Protein AF-A0A929EYU0-F1 (afdb_monomer_lite)

Radius of gyration: 14.59 Å; chains: 1; bounding box: 28×22×39 Å

pLDDT: mean 95.3, std 6.89, range [55.84, 98.44]

Secondary structure (DSSP, 8-state):
--------HHHHHHHHTTS-HHHHSTTSHHHHHHHHHHHHHHHHHHHHHHHHHT-

Structure (mmCIF, N/CA/C/O backbone):
data_AF-A0A929EYU0-F1
#
_entry.id   AF-A0A929EYU0-F1
#
loop_
_atom_site.group_PDB
_atom_site.id
_atom_site.type_symbol
_atom_site.label_atom_id
_atom_site.label_alt_id
_atom_site.label_comp_id
_atom_site.label_asym_id
_atom_site.label_entity_id
_atom_site.label_seq_id
_atom_site.pdbx_PDB_ins_code
_atom_site.Cartn_x
_atom_site.Cartn_y
_atom_site.Cartn_z
_atom_site.occupancy
_atom_site.B_iso_or_equiv
_atom_site.auth_seq_id
_atom_site.auth_comp_id
_atom_site.auth_asym_id
_atom_site.auth_atom_id
_atom_site.pdbx_PDB_model_num
ATOM 1 N N . PHE A 1 1 ? -5.463 -9.795 11.337 1.00 92.06 1 PHE A N 1
ATOM 2 C CA . PHE A 1 1 ? -5.214 -9.917 9.887 1.00 92.06 1 PHE A CA 1
ATOM 3 C C . PHE A 1 1 ? -5.486 -8.585 9.182 1.00 92.06 1 PHE A C 1
ATOM 5 O O . PHE A 1 1 ? -6.420 -7.891 9.591 1.00 92.06 1 PHE A O 1
ATOM 12 N N . LEU A 1 2 ? -4.650 -8.193 8.212 1.00 94.31 2 LEU A N 1
ATOM 13 C CA . LEU A 1 2 ? -4.763 -6.929 7.454 1.00 94.31 2 LEU A CA 1
ATOM 14 C C . LEU A 1 2 ? -4.879 -7.135 5.935 1.00 94.31 2 LEU A C 1
ATOM 16 O O . LEU A 1 2 ? -5.350 -6.231 5.258 1.00 94.31 2 LEU A O 1
ATOM 20 N N . GLY A 1 3 ? -4.488 -8.305 5.430 1.00 94.25 3 GLY A N 1
ATOM 21 C CA . GLY A 1 3 ? -4.454 -8.648 4.012 1.00 94.25 3 GLY A CA 1
ATOM 22 C C . GLY A 1 3 ? -3.208 -9.469 3.689 1.00 94.25 3 GLY A C 1
ATOM 23 O O . GLY A 1 3 ? -2.427 -9.799 4.585 1.00 94.25 3 GLY A O 1
ATOM 24 N N . GLU A 1 4 ? -3.034 -9.773 2.408 1.00 96.31 4 GLU A N 1
ATOM 25 C CA . GLU A 1 4 ? -1.930 -10.562 1.862 1.00 96.31 4 GLU A CA 1
ATOM 26 C C . GLU A 1 4 ? -1.296 -9.822 0.688 1.00 96.31 4 GLU A C 1
ATOM 28 O O . GLU A 1 4 ? -1.993 -9.186 -0.100 1.00 96.31 4 GLU A O 1
ATOM 33 N N . ILE A 1 5 ? 0.027 -9.925 0.568 1.00 95.62 5 ILE A N 1
ATOM 34 C CA . ILE A 1 5 ? 0.784 -9.417 -0.575 1.00 95.62 5 ILE A CA 1
ATOM 35 C C . ILE A 1 5 ? 1.290 -10.625 -1.369 1.00 95.62 5 ILE A C 1
ATOM 37 O O . ILE A 1 5 ? 1.968 -11.474 -0.783 1.00 95.62 5 ILE A O 1
ATOM 41 N N . PRO A 1 6 ? 1.006 -10.729 -2.678 1.00 95.44 6 PRO A N 1
ATOM 42 C CA . PRO A 1 6 ? 1.549 -11.809 -3.490 1.00 95.44 6 PRO A CA 1
ATOM 43 C C . PRO A 1 6 ? 3.065 -11.659 -3.640 1.00 95.44 6 PRO A C 1
ATOM 45 O O . PRO A 1 6 ? 3.585 -10.548 -3.769 1.00 95.44 6 PRO A O 1
ATOM 48 N N . LEU A 1 7 ? 3.780 -12.783 -3.699 1.00 96.12 7 LEU A N 1
ATOM 49 C CA . LEU A 1 7 ? 5.201 -12.775 -4.034 1.00 96.12 7 LEU A CA 1
ATOM 50 C C . LEU A 1 7 ? 5.360 -12.477 -5.531 1.00 96.12 7 LEU A C 1
ATOM 52 O O . LEU A 1 7 ? 5.238 -13.363 -6.374 1.00 96.12 7 LEU A O 1
ATOM 56 N N . ASN A 1 8 ? 5.594 -11.210 -5.857 1.00 97.12 8 ASN A N 1
ATOM 57 C CA . ASN A 1 8 ? 5.745 -10.728 -7.224 1.00 97.12 8 ASN A CA 1
ATOM 58 C C . ASN A 1 8 ? 7.074 -9.977 -7.371 1.00 97.12 8 ASN A C 1
ATOM 60 O O . ASN A 1 8 ? 7.414 -9.134 -6.540 1.00 97.12 8 ASN A O 1
ATOM 64 N N . ILE A 1 9 ? 7.824 -10.281 -8.433 1.00 97.25 9 ILE A N 1
ATOM 65 C CA . ILE A 1 9 ? 9.153 -9.703 -8.659 1.00 97.25 9 ILE A CA 1
ATOM 66 C C . ILE A 1 9 ? 9.117 -8.184 -8.863 1.00 97.25 9 ILE A C 1
ATOM 68 O O . ILE A 1 9 ? 10.003 -7.502 -8.358 1.00 97.25 9 ILE A O 1
ATOM 72 N N . GLY A 1 10 ? 8.060 -7.649 -9.483 1.00 95.94 10 GLY A N 1
ATOM 73 C CA . GLY A 1 10 ? 7.898 -6.213 -9.708 1.00 95.94 10 GLY A CA 1
ATOM 74 C C . GLY A 1 10 ? 7.801 -5.421 -8.405 1.00 95.94 10 GLY A C 1
ATOM 75 O O . GLY A 1 10 ? 8.311 -4.311 -8.319 1.00 95.94 10 GLY A O 1
ATOM 76 N N . ILE A 1 11 ? 7.252 -6.013 -7.335 1.00 97.06 11 ILE A N 1
ATOM 77 C CA . ILE A 1 11 ? 7.241 -5.378 -6.005 1.00 97.06 11 ILE A CA 1
ATOM 78 C C . ILE A 1 11 ? 8.675 -5.164 -5.509 1.00 97.06 11 ILE A C 1
ATOM 80 O O . ILE A 1 11 ? 9.001 -4.079 -5.028 1.00 97.06 11 ILE A O 1
ATOM 84 N N . ARG A 1 12 ? 9.523 -6.194 -5.640 1.00 96.75 12 ARG A N 1
ATOM 85 C CA . ARG A 1 12 ? 10.930 -6.140 -5.234 1.00 96.75 12 ARG A CA 1
ATOM 86 C C . ARG A 1 12 ? 11.706 -5.153 -6.098 1.00 96.75 12 ARG A C 1
ATOM 88 O O . ARG A 1 12 ? 12.377 -4.296 -5.551 1.00 96.75 12 ARG A O 1
ATOM 95 N N . GLU A 1 13 ? 11.581 -5.232 -7.419 1.00 97.81 13 GLU A N 1
ATOM 96 C CA . GLU A 1 13 ? 12.321 -4.366 -8.346 1.00 97.81 13 GLU A CA 1
ATOM 97 C C . GLU A 1 13 ? 11.964 -2.886 -8.174 1.00 97.81 13 GLU A C 1
ATOM 99 O O . GLU A 1 13 ? 12.857 -2.048 -8.073 1.00 97.81 13 GLU A O 1
ATOM 104 N N . CYS A 1 14 ? 10.674 -2.558 -8.058 1.00 97.12 14 CYS A N 1
ATOM 105 C CA . CYS A 1 14 ? 10.226 -1.198 -7.766 1.00 97.12 14 CYS A CA 1
ATOM 106 C C . CYS A 1 14 ? 10.717 -0.708 -6.392 1.00 97.12 14 CYS A C 1
ATOM 108 O O . CYS A 1 14 ? 11.123 0.446 -6.250 1.00 97.12 14 CYS A O 1
ATOM 110 N N . GLY A 1 15 ? 10.689 -1.577 -5.375 1.00 96.31 15 GLY A N 1
ATOM 111 C CA . GLY A 1 15 ? 11.192 -1.272 -4.034 1.00 96.31 15 GLY A CA 1
ATOM 112 C C . GLY A 1 15 ? 12.699 -1.008 -4.014 1.00 96.31 15 GLY A C 1
ATOM 113 O O . GLY A 1 15 ? 13.127 0.051 -3.560 1.00 96.31 15 GLY A O 1
ATOM 114 N N . ASP A 1 16 ? 13.484 -1.934 -4.567 1.00 97.62 16 ASP A N 1
ATOM 115 C CA . ASP A 1 16 ? 14.945 -1.847 -4.683 1.00 97.62 16 ASP A CA 1
ATOM 116 C C . ASP A 1 16 ? 15.364 -0.634 -5.536 1.00 97.62 16 ASP A C 1
ATOM 118 O O . ASP A 1 16 ? 16.358 0.028 -5.244 1.00 97.62 16 ASP A O 1
ATOM 122 N N . GLY A 1 17 ? 14.580 -0.302 -6.567 1.00 97.44 17 GLY A N 1
ATOM 123 C CA . GLY A 1 17 ? 14.788 0.855 -7.440 1.00 97.44 17 GLY A CA 1
ATOM 124 C C . GLY A 1 17 ? 14.380 2.205 -6.838 1.00 97.44 17 GLY A C 1
ATOM 125 O O . GLY A 1 17 ? 14.503 3.230 -7.507 1.00 97.44 17 GLY A O 1
ATOM 126 N N . GLY A 1 18 ? 13.867 2.237 -5.603 1.00 97.94 18 GLY A N 1
ATOM 127 C CA . GLY A 1 18 ? 13.491 3.472 -4.906 1.00 97.94 18 GLY A CA 1
ATOM 128 C C . GLY A 1 18 ? 12.201 4.135 -5.404 1.00 97.94 18 GLY A C 1
ATOM 129 O O . GLY A 1 18 ? 11.856 5.219 -4.939 1.00 97.94 18 GLY A O 1
ATOM 130 N N . THR A 1 19 ? 11.459 3.489 -6.308 1.00 97.94 19 THR A N 1
ATOM 131 C CA . THR A 1 19 ? 10.134 3.935 -6.767 1.00 97.94 19 THR A CA 1
ATOM 132 C C . THR A 1 19 ? 9.132 2.806 -6.529 1.00 97.94 19 THR A C 1
ATOM 134 O O . THR A 1 19 ? 8.870 2.025 -7.442 1.00 97.94 19 THR A O 1
ATOM 137 N N . PRO A 1 20 ? 8.585 2.673 -5.304 1.00 97.56 20 PRO A N 1
ATOM 138 C CA . PRO A 1 20 ? 7.737 1.544 -4.928 1.00 97.56 20 PRO A CA 1
ATOM 139 C C . PRO A 1 20 ? 6.541 1.354 -5.867 1.00 97.56 20 PRO A C 1
ATOM 141 O O . PRO A 1 20 ? 6.036 2.321 -6.433 1.00 97.56 20 PRO A O 1
ATOM 144 N N . ILE A 1 21 ? 6.020 0.125 -5.967 1.00 97.50 21 ILE A N 1
ATOM 145 C CA . ILE A 1 21 ? 4.961 -0.240 -6.932 1.00 97.50 21 ILE A CA 1
ATOM 146 C C . ILE A 1 21 ? 3.704 0.646 -6.837 1.00 97.50 21 ILE A C 1
ATOM 148 O O . ILE A 1 21 ? 3.073 0.941 -7.843 1.00 97.50 21 ILE A O 1
ATOM 152 N N . VAL A 1 22 ? 3.376 1.150 -5.640 1.00 97.81 22 VAL A N 1
ATOM 153 C CA . VAL A 1 22 ? 2.247 2.075 -5.407 1.00 97.81 22 VAL A CA 1
ATOM 154 C C . VAL A 1 22 ? 2.423 3.459 -6.046 1.00 97.81 22 VAL A C 1
ATOM 156 O O . VAL A 1 22 ? 1.431 4.172 -6.217 1.00 97.81 22 VAL A O 1
ATOM 159 N N . VAL A 1 23 ? 3.670 3.830 -6.358 1.00 98.12 23 VAL A N 1
ATOM 160 C CA . VAL A 1 23 ? 4.070 5.058 -7.060 1.00 98.12 23 VAL A CA 1
ATOM 161 C C . VAL A 1 23 ? 4.322 4.768 -8.537 1.00 98.12 23 VAL A C 1
ATOM 163 O O . VAL A 1 23 ? 3.827 5.507 -9.380 1.00 98.12 23 VAL A O 1
ATOM 166 N N . ALA A 1 24 ? 5.077 3.708 -8.846 1.00 97.88 24 ALA A N 1
ATOM 167 C CA . ALA A 1 24 ? 5.444 3.352 -10.217 1.00 97.88 24 ALA A CA 1
ATOM 168 C C . ALA A 1 24 ? 4.228 2.938 -11.061 1.00 97.88 24 ALA A C 1
ATOM 170 O O . ALA A 1 24 ? 4.098 3.357 -12.208 1.00 97.88 24 ALA A O 1
ATOM 171 N N . GLU A 1 25 ? 3.319 2.152 -10.479 1.00 97.44 25 GLU A N 1
ATOM 172 C CA . GLU A 1 25 ? 2.129 1.626 -11.149 1.00 97.44 25 GLU A CA 1
ATOM 173 C C . GLU A 1 25 ? 0.877 1.840 -10.282 1.00 97.44 25 GLU A C 1
ATOM 175 O O . GLU A 1 25 ? 0.321 0.886 -9.724 1.00 97.44 25 GLU A O 1
ATOM 180 N N . PRO A 1 26 ? 0.410 3.091 -10.142 1.00 97.81 26 PRO A N 1
ATOM 181 C CA . PRO A 1 26 ? -0.597 3.468 -9.150 1.00 97.81 26 PRO A CA 1
ATOM 182 C C . PRO A 1 26 ? -1.952 2.768 -9.327 1.00 97.81 26 PRO A C 1
ATOM 184 O O . PRO A 1 26 ? -2.651 2.556 -8.337 1.00 97.81 26 PRO A O 1
ATOM 187 N N . GLU A 1 27 ? -2.296 2.384 -10.557 1.00 97.69 27 GLU A N 1
ATOM 188 C CA . GLU A 1 27 ? -3.566 1.734 -10.907 1.00 97.69 27 GLU A CA 1
ATOM 189 C C . GLU A 1 27 ? -3.436 0.207 -11.050 1.00 97.69 27 GLU A C 1
ATOM 191 O O . GLU A 1 27 ? -4.393 -0.476 -11.417 1.00 97.69 27 GLU A O 1
ATOM 196 N N . SER A 1 28 ? -2.254 -0.358 -10.771 1.00 97.19 28 SER A N 1
ATOM 197 C CA . SER A 1 28 ? -2.053 -1.807 -10.837 1.00 97.19 28 SER A CA 1
ATOM 198 C C . SER A 1 28 ? -2.842 -2.539 -9.739 1.00 97.19 28 SER A C 1
ATOM 200 O O . SER A 1 28 ? -3.075 -1.998 -8.645 1.00 97.19 28 SER A O 1
ATOM 202 N N . PRO A 1 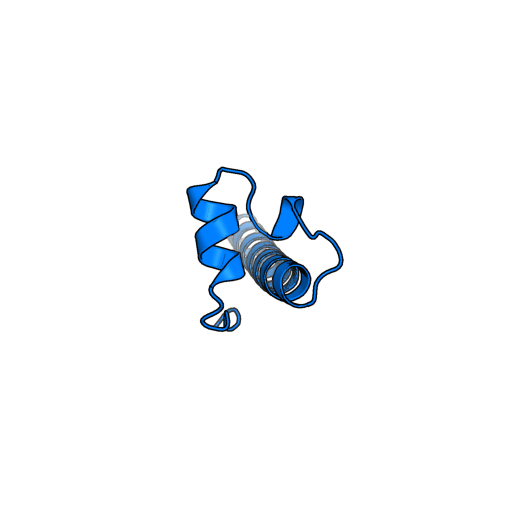29 ? -3.191 -3.822 -9.958 1.00 97.50 29 PRO A N 1
ATOM 203 C CA . PRO A 1 29 ? -3.739 -4.663 -8.898 1.00 97.50 29 PRO A CA 1
ATOM 204 C C . PRO A 1 29 ? -2.805 -4.749 -7.681 1.00 97.50 29 PRO A C 1
ATOM 206 O O . PRO A 1 29 ? -3.268 -4.749 -6.545 1.00 97.50 29 PRO A O 1
ATOM 209 N N . LEU A 1 30 ? -1.484 -4.754 -7.903 1.00 97.44 30 LEU A N 1
ATOM 210 C CA . LEU A 1 30 ? -0.482 -4.804 -6.836 1.00 97.44 30 LEU A CA 1
ATOM 211 C C . LEU A 1 30 ? -0.515 -3.540 -5.969 1.00 97.44 30 LEU A C 1
ATOM 213 O O . LEU A 1 30 ? -0.548 -3.639 -4.742 1.00 97.44 30 LEU A O 1
ATOM 217 N N . ALA A 1 31 ? -0.561 -2.357 -6.587 1.00 98.06 31 ALA A N 1
ATOM 218 C CA . ALA A 1 31 ? -0.689 -1.095 -5.865 1.00 98.06 31 ALA A CA 1
ATOM 219 C C . ALA A 1 31 ? -2.002 -1.016 -5.077 1.00 98.06 31 ALA A C 1
ATOM 221 O O . ALA A 1 31 ? -2.014 -0.571 -3.927 1.00 98.06 31 ALA A O 1
ATOM 222 N N . THR A 1 32 ? -3.095 -1.492 -5.675 1.00 97.94 32 THR A N 1
ATOM 223 C CA . THR A 1 32 ? -4.416 -1.541 -5.038 1.00 97.94 32 THR A CA 1
ATOM 224 C C . THR A 1 32 ? -4.396 -2.368 -3.752 1.00 97.94 32 THR A C 1
ATOM 226 O O . THR A 1 32 ? -4.851 -1.881 -2.718 1.00 97.94 32 THR A O 1
ATOM 229 N N . ILE A 1 33 ? -3.772 -3.552 -3.762 1.00 97.88 33 ILE A N 1
ATOM 230 C CA . ILE A 1 33 ? -3.654 -4.408 -2.569 1.00 97.88 33 ILE A CA 1
ATOM 231 C C . ILE A 1 33 ? -2.945 -3.666 -1.420 1.00 97.88 33 ILE A C 1
ATOM 233 O O . ILE A 1 33 ? -3.443 -3.649 -0.292 1.00 97.88 33 ILE A O 1
ATOM 237 N N . PHE A 1 34 ? -1.812 -3.005 -1.690 1.00 98.06 34 PHE A N 1
ATOM 238 C CA . PHE A 1 34 ? -1.111 -2.213 -0.670 1.00 98.06 34 PHE A CA 1
ATOM 239 C C . PHE A 1 34 ? -1.980 -1.071 -0.126 1.00 98.06 34 PHE A C 1
ATOM 241 O O . PHE A 1 34 ? -2.026 -0.854 1.088 1.00 98.06 34 PHE A O 1
ATOM 248 N N . ARG A 1 35 ? -2.693 -0.352 -1.005 1.00 98.06 35 ARG A N 1
ATOM 249 C CA . ARG A 1 35 ? -3.599 0.738 -0.606 1.00 98.06 35 ARG A CA 1
ATOM 250 C C . ARG A 1 35 ? -4.734 0.227 0.280 1.00 98.06 35 ARG A C 1
ATOM 252 O O . ARG A 1 35 ? -5.070 0.885 1.261 1.00 98.06 35 ARG A O 1
ATOM 259 N N . ASP A 1 36 ? -5.302 -0.934 -0.014 1.00 98.25 36 ASP A N 1
ATOM 260 C CA . ASP A 1 36 ? -6.423 -1.484 0.752 1.00 98.25 36 ASP A CA 1
ATOM 261 C C . ASP A 1 36 ? -5.999 -2.004 2.131 1.00 98.25 36 ASP A C 1
ATOM 263 O O . ASP A 1 36 ? -6.705 -1.787 3.125 1.00 98.25 36 ASP A O 1
ATOM 267 N N . ILE 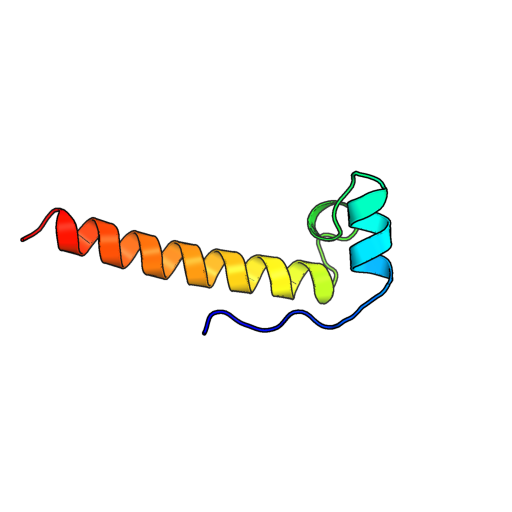A 1 37 ? -4.797 -2.579 2.234 1.00 98.44 37 ILE A N 1
ATOM 268 C CA . ILE A 1 37 ? -4.167 -2.907 3.521 1.00 98.44 37 ILE A CA 1
ATOM 269 C C . ILE A 1 37 ? -3.949 -1.632 4.345 1.00 98.44 37 ILE A C 1
ATOM 271 O O . ILE A 1 37 ? -4.311 -1.588 5.524 1.00 98.44 37 ILE A O 1
ATOM 275 N N . ALA A 1 38 ? -3.409 -0.576 3.728 1.00 98.31 38 ALA A N 1
ATOM 276 C CA . ALA A 1 38 ? -3.161 0.699 4.397 1.00 98.31 38 ALA A CA 1
ATOM 277 C C . ALA A 1 38 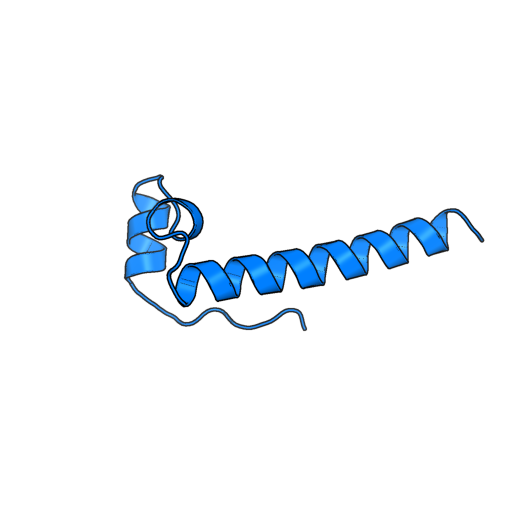? -4.460 1.361 4.892 1.00 98.31 38 ALA A C 1
ATOM 279 O O . ALA A 1 38 ? -4.524 1.791 6.044 1.00 98.31 38 ALA A O 1
ATOM 280 N N . LYS A 1 39 ? -5.524 1.379 4.076 1.00 98.06 39 LYS A N 1
ATOM 281 C CA . LYS A 1 39 ? -6.857 1.869 4.481 1.00 98.06 39 LYS A CA 1
ATOM 282 C C . LYS A 1 39 ? -7.406 1.083 5.670 1.00 98.06 39 LYS A C 1
ATOM 284 O O . LYS A 1 39 ? -7.883 1.674 6.638 1.00 98.06 39 LYS A O 1
ATOM 289 N N . SER A 1 40 ? -7.305 -0.244 5.619 1.00 97.69 40 SER A N 1
ATOM 290 C CA . SER A 1 40 ? -7.771 -1.126 6.694 1.00 97.69 40 SER A CA 1
ATOM 291 C C . SER A 1 40 ? -7.015 -0.889 8.002 1.00 97.69 40 SER A C 1
ATOM 293 O O . SER A 1 40 ? -7.618 -0.893 9.077 1.00 97.69 40 SER A O 1
ATOM 295 N N . LEU A 1 41 ? -5.700 -0.665 7.928 1.00 98.25 41 LEU A N 1
ATOM 296 C CA . LEU A 1 41 ? -4.881 -0.299 9.081 1.00 98.25 41 LEU A CA 1
ATOM 297 C C . LEU A 1 41 ? -5.286 1.070 9.642 1.00 98.25 41 LEU A C 1
ATOM 299 O O . LEU A 1 41 ? -5.535 1.178 10.841 1.00 98.25 41 LEU A O 1
ATOM 303 N N . ALA A 1 42 ? -5.411 2.085 8.785 1.00 98.25 42 ALA A N 1
ATOM 304 C CA . ALA A 1 42 ? -5.783 3.439 9.188 1.00 98.25 42 ALA A CA 1
ATOM 305 C C . ALA A 1 42 ? -7.140 3.474 9.910 1.00 98.25 42 ALA A C 1
ATOM 307 O O . ALA A 1 42 ? -7.259 4.090 10.968 1.00 98.25 42 ALA A O 1
ATOM 308 N N . ALA A 1 43 ? -8.139 2.747 9.398 1.00 97.31 43 ALA A N 1
ATOM 309 C CA . ALA A 1 43 ? -9.443 2.624 10.046 1.00 97.31 43 ALA A CA 1
ATOM 310 C C . ALA A 1 43 ? -9.336 2.010 11.453 1.00 97.31 43 ALA A C 1
ATOM 312 O O . ALA A 1 43 ? -9.924 2.525 12.403 1.00 97.31 43 ALA A O 1
ATOM 313 N N . LYS A 1 44 ? -8.550 0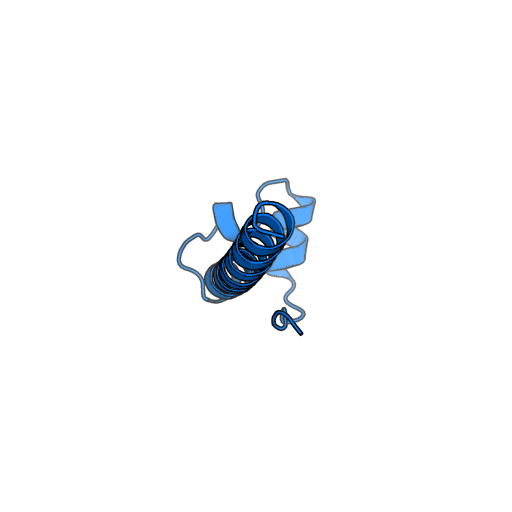.936 11.618 1.00 96.81 44 LYS A N 1
ATOM 314 C CA . LYS A 1 44 ? -8.355 0.286 12.926 1.00 96.81 44 LYS A CA 1
ATOM 315 C C . LYS A 1 44 ? -7.670 1.209 13.932 1.00 96.81 44 LYS A C 1
ATOM 317 O O . LYS A 1 44 ? -8.135 1.294 15.065 1.00 96.81 44 LYS A O 1
ATOM 322 N N . VAL A 1 45 ? -6.617 1.912 13.510 1.00 97.56 45 VAL A N 1
ATOM 323 C CA . VAL A 1 45 ? -5.893 2.874 14.357 1.00 97.56 45 VAL A CA 1
ATOM 324 C C . VAL A 1 45 ? -6.800 4.037 14.753 1.00 97.56 45 VAL A C 1
ATOM 326 O O . VAL A 1 45 ? -6.844 4.402 15.922 1.00 97.56 45 VAL A O 1
ATOM 329 N N . SER A 1 46 ? -7.587 4.573 13.815 1.00 97.44 46 SER A N 1
ATOM 330 C CA . SER A 1 46 ? -8.543 5.650 14.095 1.00 97.44 46 SER A CA 1
ATOM 331 C C . SER A 1 46 ? -9.584 5.240 15.142 1.00 97.44 46 SER A C 1
ATOM 333 O O . SER A 1 46 ? -9.820 5.977 16.097 1.00 97.44 46 SER A O 1
ATOM 335 N N . ILE A 1 47 ? -10.156 4.037 15.016 1.00 96.62 47 ILE A N 1
ATOM 336 C CA . ILE A 1 47 ? -11.113 3.503 15.994 1.00 96.62 47 ILE A CA 1
ATOM 337 C C . ILE A 1 47 ? -10.451 3.312 17.364 1.00 96.62 47 ILE A C 1
ATOM 339 O O . ILE A 1 47 ? -11.075 3.605 18.382 1.00 96.62 47 ILE A O 1
ATOM 343 N N . GLN A 1 48 ? -9.215 2.806 17.411 1.00 95.88 48 GLN A N 1
ATOM 344 C CA . GLN A 1 48 ? -8.490 2.620 18.670 1.00 95.88 48 GLN A CA 1
ATOM 345 C C . GLN A 1 48 ? -8.191 3.953 19.360 1.00 95.88 48 GLN A C 1
ATOM 347 O O . GLN A 1 48 ? -8.568 4.112 20.517 1.00 95.88 48 GLN A O 1
ATOM 352 N N . GLY A 1 49 ? -7.630 4.930 18.645 1.00 95.44 49 GLY A N 1
ATOM 353 C CA . GLY A 1 49 ? -7.338 6.248 19.214 1.00 95.44 49 GLY A CA 1
ATOM 354 C C . GLY A 1 49 ? -8.597 6.987 19.684 1.00 95.44 49 GLY A C 1
ATOM 355 O O . GLY A 1 49 ? -8.588 7.630 20.733 1.00 95.44 49 GLY A O 1
ATOM 356 N N . PHE A 1 50 ? -9.717 6.844 18.963 1.00 95.38 50 PHE A N 1
ATOM 357 C CA . PHE A 1 50 ? -11.001 7.395 19.407 1.00 95.38 50 PHE A CA 1
ATOM 358 C C . PHE A 1 50 ? -11.501 6.734 20.693 1.00 95.38 50 PHE A C 1
ATOM 360 O O . PHE A 1 50 ? -12.005 7.427 21.573 1.00 95.38 50 PHE A O 1
ATOM 367 N N . LYS A 1 51 ? -11.363 5.406 20.818 1.00 91.44 51 LYS A N 1
ATOM 368 C CA . LYS A 1 51 ? -11.710 4.701 22.056 1.00 91.4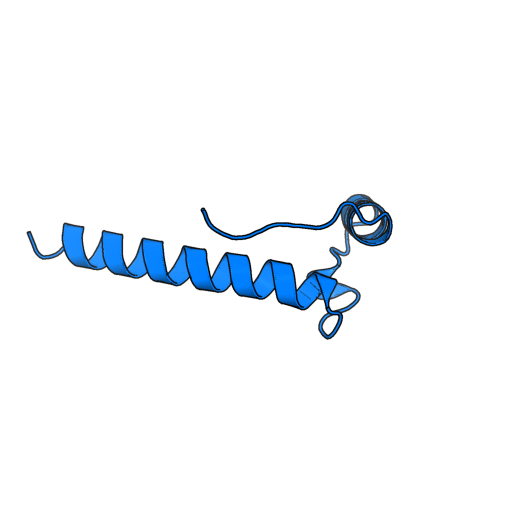4 51 LYS A CA 1
ATOM 369 C C . LYS A 1 51 ? -10.861 5.212 23.209 1.00 91.44 51 LYS A C 1
ATOM 371 O O . LYS A 1 51 ? -11.453 5.638 24.180 1.00 91.44 51 LYS A O 1
ATOM 376 N N . GLU A 1 52 ? -9.535 5.238 23.073 1.00 85.50 52 GLU A N 1
ATOM 377 C CA . GLU A 1 52 ? -8.598 5.690 24.119 1.00 85.50 52 GLU A CA 1
ATOM 378 C C . GLU A 1 52 ? -8.867 7.115 24.621 1.00 85.50 52 GLU A C 1
ATOM 380 O O . GLU A 1 52 ? -8.667 7.390 25.797 1.00 85.50 52 GLU A O 1
ATOM 385 N N . THR A 1 53 ? -9.345 8.010 23.754 1.00 83.31 53 THR A N 1
ATOM 386 C CA . THR A 1 53 ? -9.650 9.406 24.122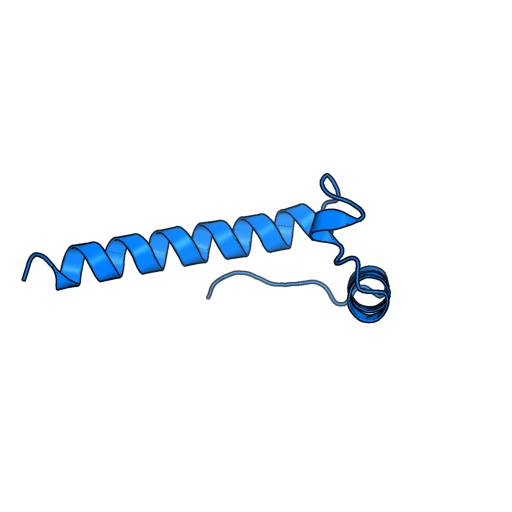 1.00 83.31 53 THR A CA 1
ATOM 387 C C . THR A 1 53 ? -10.996 9.552 24.849 1.00 83.31 53 THR A C 1
ATOM 389 O O . THR A 1 53 ? -11.224 10.553 25.523 1.00 83.31 53 THR A O 1
ATOM 392 N N . ASN A 1 54 ? -11.889 8.565 24.721 1.00 71.62 54 ASN A N 1
ATOM 393 C CA . ASN A 1 54 ? -13.263 8.606 25.228 1.00 71.62 54 ASN A CA 1
ATOM 394 C C . ASN A 1 54 ? -13.532 7.570 26.339 1.00 71.62 54 ASN A C 1
ATOM 396 O O . ASN A 1 54 ? -14.689 7.184 26.536 1.00 71.62 54 ASN A O 1
ATOM 400 N N . ILE A 1 55 ? -12.484 7.110 27.037 1.00 55.84 55 ILE A N 1
ATOM 401 C CA . ILE A 1 55 ? -12.577 6.309 28.275 1.00 55.84 55 ILE A CA 1
ATOM 402 C C . ILE A 1 55 ? -12.157 7.160 29.468 1.00 55.84 55 ILE A C 1
ATOM 404 O O . ILE A 1 55 ? -11.184 7.930 29.318 1.00 55.84 55 ILE A O 1
#

Foldseek 3Di:
DLADQDPDVQQVVCVVVVNGCCRVPVPDPRVVRVVSSVVSVVVVVVVVVVVVVVD

Sequence (55 aa):
FLGEIPLNIGIRECGDGGTPIVVAEPESPLATIFRDIAKSLAAKVSIQGFKETNI